Protein AF-A0A947M487-F1 (afdb_monomer_lite)

Foldseek 3Di:
DKDKDFAQAQAKDWAQDDDDPPDPWAKWWPQKQVCRPDDTDGDDNGGTDTRGHRIMIMIDTDD

Sequence (63 aa):
RLVAVFNAHSAPVDVTLPLIAGTEGGWHKILDTAHPNASEVLVNRHAAYKIPARSTVVFRQHL

Structure (mmCIF, N/CA/C/O backbone):
data_AF-A0A947M487-F1
#
_entry.id   AF-A0A947M487-F1
#
loop_
_atom_site.group_PDB
_atom_site.id
_atom_site.type_symbol
_atom_site.label_atom_id
_atom_site.label_alt_id
_atom_site.label_comp_id
_atom_site.label_asym_id
_atom_site.label_entity_id
_atom_site.label_seq_id
_atom_site.pdbx_PDB_ins_code
_atom_site.Cartn_x
_atom_site.Cartn_y
_atom_site.Cartn_z
_atom_site.occupancy
_atom_site.B_iso_or_equiv
_atom_site.auth_seq_id
_atom_site.auth_comp_id
_atom_site.auth_asym_id
_atom_site.auth_atom_id
_atom_site.pdbx_PDB_model_num
ATOM 1 N N . ARG A 1 1 ? -11.394 -2.364 9.742 1.00 84.94 1 ARG A N 1
ATOM 2 C CA . ARG A 1 1 ? -11.693 -2.268 8.287 1.00 84.94 1 ARG A CA 1
ATOM 3 C C . ARG A 1 1 ? -10.410 -2.461 7.484 1.00 84.94 1 ARG A C 1
ATOM 5 O O . ARG A 1 1 ? -9.339 -2.384 8.081 1.00 84.94 1 ARG A O 1
ATOM 12 N N . LEU A 1 2 ? -10.516 -2.725 6.180 1.00 90.19 2 LEU A N 1
ATOM 13 C CA . LEU A 1 2 ? -9.374 -2.908 5.281 1.00 90.19 2 LEU A CA 1
ATOM 14 C C . LEU A 1 2 ? -9.429 -1.896 4.135 1.00 90.19 2 LEU A C 1
ATOM 16 O O . LEU A 1 2 ? -10.515 -1.578 3.654 1.00 90.19 2 LEU A O 1
ATOM 20 N N . VAL A 1 3 ? -8.263 -1.426 3.703 1.00 90.94 3 VAL A N 1
ATOM 21 C CA . VAL A 1 3 ? -8.076 -0.650 2.471 1.00 90.94 3 VAL A CA 1
ATOM 22 C C . VAL A 1 3 ? -6.953 -1.308 1.687 1.00 90.94 3 VAL A C 1
ATOM 24 O O . VAL A 1 3 ? -5.877 -1.532 2.232 1.00 90.94 3 VAL A O 1
ATOM 27 N N . ALA A 1 4 ? -7.201 -1.616 0.420 1.00 93.75 4 ALA A N 1
ATOM 28 C CA . ALA A 1 4 ? -6.190 -2.123 -0.497 1.00 93.75 4 ALA A CA 1
ATOM 29 C C . ALA A 1 4 ? -5.963 -1.097 -1.605 1.00 93.75 4 ALA A C 1
ATOM 31 O O . ALA A 1 4 ? -6.922 -0.570 -2.169 1.00 93.75 4 ALA A O 1
ATOM 32 N N . VAL A 1 5 ? -4.698 -0.822 -1.909 1.00 95.12 5 VAL A N 1
ATOM 33 C CA . VAL A 1 5 ? -4.300 0.081 -2.988 1.00 95.12 5 VAL A CA 1
ATOM 34 C C . VAL A 1 5 ? -3.462 -0.696 -3.991 1.00 95.12 5 VAL A C 1
ATOM 36 O O . VAL A 1 5 ? -2.472 -1.321 -3.615 1.00 95.12 5 VAL A O 1
ATOM 39 N N . PHE A 1 6 ? -3.859 -0.630 -5.260 1.00 97.19 6 PHE A N 1
ATOM 40 C CA . PHE A 1 6 ? -3.182 -1.271 -6.384 1.00 97.19 6 PHE A CA 1
ATOM 41 C C . PHE A 1 6 ? -2.547 -0.189 -7.250 1.00 97.19 6 PHE A C 1
ATOM 43 O O . PHE A 1 6 ? -3.234 0.469 -8.032 1.00 97.19 6 PHE A O 1
ATOM 50 N N . ASN A 1 7 ? -1.241 0.022 -7.106 1.00 97.81 7 ASN A N 1
ATOM 51 C CA . ASN A 1 7 ? -0.529 0.954 -7.964 1.00 97.81 7 ASN A CA 1
ATOM 52 C C . ASN A 1 7 ? -0.061 0.241 -9.235 1.00 97.81 7 ASN A C 1
ATOM 54 O O . ASN A 1 7 ? 0.993 -0.390 -9.258 1.00 97.81 7 ASN A O 1
ATOM 58 N N . ALA A 1 8 ? -0.841 0.370 -10.308 1.00 97.38 8 ALA A N 1
ATOM 59 C CA . ALA A 1 8 ? -0.488 -0.156 -11.625 1.00 97.38 8 ALA A CA 1
ATOM 60 C C . ALA A 1 8 ? 0.500 0.740 -12.401 1.00 97.38 8 ALA A C 1
ATOM 62 O O . ALA A 1 8 ? 0.987 0.341 -13.461 1.00 97.38 8 ALA A O 1
ATOM 63 N N . HIS A 1 9 ? 0.813 1.942 -11.904 1.00 97.69 9 HIS A N 1
ATOM 64 C CA . HIS A 1 9 ? 1.744 2.846 -12.570 1.00 97.69 9 HIS A CA 1
ATOM 65 C C . HIS A 1 9 ? 3.186 2.330 -12.487 1.00 97.69 9 HIS A C 1
ATOM 67 O O . HIS A 1 9 ? 3.577 1.589 -11.582 1.00 97.69 9 HIS A O 1
ATOM 73 N N . SER A 1 10 ? 4.014 2.776 -13.432 1.00 97.56 10 SER A N 1
ATOM 74 C CA . SER A 1 10 ? 5.462 2.542 -13.419 1.00 97.56 10 SER A CA 1
ATOM 75 C C . SER A 1 10 ? 6.219 3.419 -12.416 1.00 97.56 10 SER A C 1
ATOM 77 O O . SER A 1 10 ? 7.420 3.230 -12.255 1.00 97.56 10 SER A O 1
ATOM 79 N N . ALA A 1 11 ? 5.543 4.360 -11.753 1.00 97.75 11 ALA A N 1
ATOM 80 C CA . ALA A 1 11 ? 6.116 5.259 -10.757 1.00 97.75 11 ALA A CA 1
ATOM 81 C C . ALA A 1 11 ? 5.386 5.128 -9.405 1.00 97.75 11 ALA A C 1
ATOM 83 O O . ALA A 1 11 ? 4.217 4.728 -9.382 1.00 97.75 11 ALA A O 1
ATOM 84 N N . PRO A 1 12 ? 6.046 5.450 -8.275 1.00 97.25 12 PRO A N 1
ATOM 85 C CA . PRO A 1 12 ? 5.380 5.532 -6.979 1.00 97.25 12 PRO A CA 1
ATOM 86 C C . PRO A 1 12 ? 4.305 6.624 -6.957 1.00 97.25 12 PRO A C 1
ATOM 88 O O . PRO A 1 12 ? 4.473 7.663 -7.594 1.00 97.25 12 PRO A O 1
ATOM 91 N N . VAL A 1 13 ? 3.237 6.408 -6.188 1.00 95.94 13 VAL A N 1
ATOM 92 C CA . VAL A 1 13 ? 2.110 7.346 -6.060 1.00 95.94 13 VAL A CA 1
ATOM 93 C C . VAL A 1 13 ? 1.836 7.637 -4.591 1.00 95.94 13 VAL A C 1
ATOM 95 O O . VAL A 1 13 ? 1.788 6.721 -3.771 1.00 95.94 13 VAL A O 1
ATOM 98 N N . ASP A 1 14 ? 1.646 8.910 -4.257 1.00 93.62 14 ASP A N 1
ATOM 99 C CA . ASP A 1 14 ? 1.234 9.333 -2.922 1.00 93.62 14 ASP A CA 1
ATOM 100 C C . ASP A 1 14 ? -0.286 9.192 -2.772 1.00 93.62 14 ASP A C 1
ATOM 102 O O . ASP A 1 14 ? -1.056 9.705 -3.584 1.00 93.62 14 ASP A O 1
ATOM 106 N N . VAL A 1 15 ? -0.722 8.475 -1.736 1.00 90.69 15 VAL A N 1
ATOM 107 C CA . VAL A 1 15 ? -2.140 8.224 -1.456 1.00 90.69 15 VAL A CA 1
ATOM 108 C C . VAL A 1 15 ? -2.478 8.675 -0.045 1.00 90.69 15 VAL A C 1
ATOM 110 O O . VAL A 1 15 ? -1.823 8.292 0.925 1.00 90.69 15 VAL A O 1
ATOM 113 N N . THR A 1 16 ? -3.539 9.465 0.083 1.00 88.81 16 THR A N 1
ATOM 114 C CA . THR A 1 16 ? -4.132 9.804 1.378 1.00 88.81 16 THR A CA 1
ATOM 115 C C . THR A 1 16 ? -5.143 8.731 1.757 1.00 88.81 16 THR A C 1
ATOM 117 O O . THR A 1 16 ? -6.112 8.494 1.035 1.00 88.81 16 THR A O 1
ATOM 120 N N . LEU A 1 17 ? -4.919 8.065 2.890 1.00 86.44 17 LEU A N 1
ATOM 121 C CA . LEU A 1 17 ? -5.850 7.055 3.386 1.00 86.44 17 LEU A CA 1
ATOM 122 C C . LEU A 1 17 ? -7.129 7.719 3.918 1.00 86.44 17 LEU A C 1
ATOM 124 O O . LEU A 1 17 ? -7.061 8.804 4.501 1.00 86.44 17 LEU A O 1
ATOM 128 N N . PRO A 1 18 ? -8.304 7.090 3.735 1.00 83.69 18 PRO A N 1
ATOM 129 C CA . PRO A 1 18 ? -9.563 7.693 4.135 1.00 83.69 18 PRO A CA 1
ATOM 130 C C . PRO A 1 18 ? -9.635 7.864 5.654 1.00 83.69 18 PRO A C 1
ATOM 132 O O . PRO A 1 18 ? -9.272 6.969 6.427 1.00 83.69 18 PRO A O 1
ATOM 135 N N . LEU A 1 19 ? -10.165 9.013 6.074 1.00 78.81 19 LEU A N 1
ATOM 136 C CA . LEU A 1 19 ? -10.547 9.253 7.457 1.00 78.81 19 LEU A CA 1
ATOM 137 C C . LEU A 1 19 ?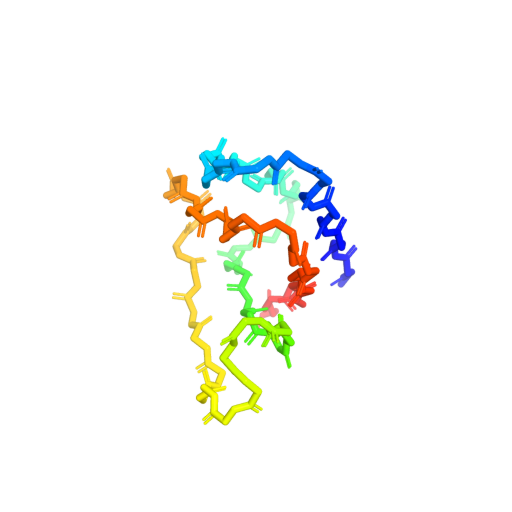 -11.823 8.468 7.753 1.00 78.81 19 LEU A C 1
ATOM 139 O O . LEU A 1 19 ? -12.837 8.625 7.074 1.00 78.81 19 LEU A O 1
ATOM 143 N N . ILE A 1 20 ? -11.786 7.630 8.783 1.00 73.56 20 ILE A N 1
ATOM 144 C CA . ILE A 1 20 ? -12.972 6.922 9.253 1.00 73.56 20 ILE A CA 1
ATOM 145 C C . ILE A 1 20 ? -13.540 7.676 10.453 1.00 73.56 20 ILE A C 1
ATOM 147 O O . ILE A 1 20 ? -12.888 7.806 11.489 1.00 73.56 20 ILE A O 1
ATOM 151 N N . ALA A 1 21 ? -14.764 8.186 10.298 1.00 68.00 21 ALA A N 1
ATOM 152 C CA . ALA A 1 21 ? -15.502 8.819 11.383 1.00 68.00 21 ALA A CA 1
ATOM 153 C C . ALA A 1 21 ? -15.725 7.824 12.536 1.00 68.00 21 ALA A C 1
ATOM 155 O O . ALA A 1 21 ? -16.074 6.665 12.301 1.00 68.00 21 ALA A O 1
ATOM 156 N N . GLY A 1 22 ? -15.527 8.287 13.772 1.00 68.06 22 GLY A N 1
ATOM 157 C CA . GLY A 1 22 ? -15.745 7.488 14.981 1.00 68.06 22 GLY A CA 1
ATOM 158 C C . GLY A 1 22 ? -14.593 6.565 15.386 1.00 68.06 22 GLY A C 1
ATOM 159 O O . GLY A 1 22 ? -14.760 5.797 16.324 1.00 68.06 22 GLY A O 1
ATOM 160 N N . THR A 1 23 ? -13.433 6.630 14.724 1.00 62.22 23 THR A N 1
ATOM 161 C CA . THR A 1 23 ? -12.225 5.920 15.177 1.00 62.22 23 THR A CA 1
ATOM 162 C C . THR A 1 23 ? -11.062 6.874 15.387 1.00 62.22 23 THR A C 1
ATOM 164 O O . THR A 1 23 ? -10.725 7.659 14.499 1.00 62.22 23 THR A O 1
ATOM 167 N N . GLU A 1 24 ? -10.451 6.792 16.567 1.00 63.19 24 GLU A N 1
ATOM 168 C CA . GLU A 1 24 ? -9.245 7.543 16.931 1.00 63.19 24 GLU A CA 1
ATOM 169 C C . GLU A 1 24 ? -7.973 6.925 16.325 1.00 63.19 24 GLU A C 1
ATOM 171 O O . GLU A 1 24 ? -6.971 7.621 16.156 1.00 63.19 24 GLU A O 1
ATOM 176 N N . GLY A 1 25 ? -8.039 5.648 15.929 1.00 65.69 25 GLY A N 1
ATOM 177 C CA . GLY A 1 25 ? -6.919 4.875 15.398 1.00 65.69 25 GLY A CA 1
ATOM 178 C C . GLY A 1 25 ? -6.481 5.237 13.973 1.00 65.69 25 GLY A C 1
ATOM 179 O O . GLY A 1 25 ? -7.269 5.660 13.122 1.00 65.69 25 GLY A O 1
ATOM 180 N N . GLY A 1 26 ? -5.180 5.061 13.721 1.00 80.56 26 GLY A N 1
ATOM 181 C CA . GLY 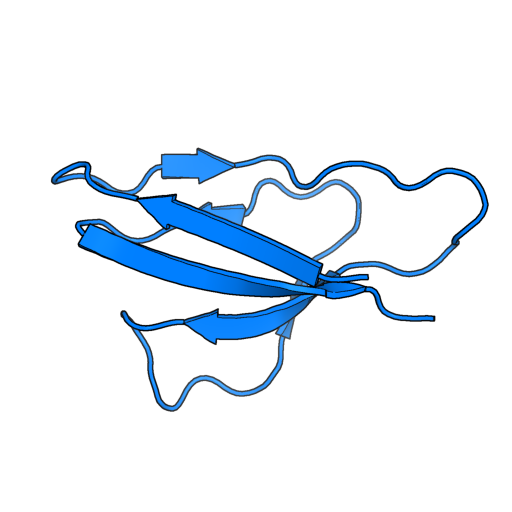A 1 26 ? -4.559 5.160 12.399 1.00 80.56 26 GLY A CA 1
ATOM 182 C C . GLY A 1 26 ? -4.711 3.882 11.566 1.00 80.56 26 GLY A C 1
ATOM 183 O O . GLY A 1 26 ? -5.550 3.019 11.831 1.00 80.56 26 GLY A O 1
ATOM 184 N N . TRP A 1 27 ? -3.869 3.744 10.546 1.00 86.88 27 TRP A N 1
ATOM 185 C CA . TRP A 1 27 ? -3.855 2.576 9.668 1.00 86.88 27 TRP A CA 1
ATOM 186 C C . TRP A 1 27 ? -2.563 1.792 9.862 1.00 86.88 27 TRP A C 1
ATOM 188 O O . TRP A 1 27 ? -1.488 2.365 9.788 1.00 86.88 27 TRP A O 1
ATOM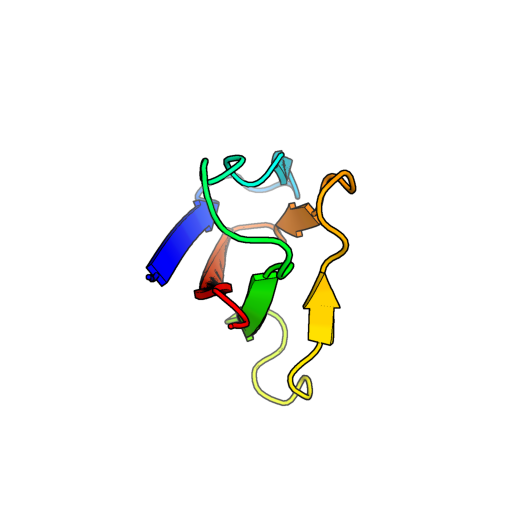 198 N N . HIS A 1 28 ? -2.632 0.482 10.053 1.00 87.94 28 HIS A N 1
ATOM 199 C CA . HIS A 1 28 ? -1.460 -0.382 9.974 1.00 87.94 28 HIS A CA 1
ATOM 200 C C . HIS A 1 28 ? -1.280 -0.911 8.566 1.00 87.94 28 HIS A C 1
ATOM 202 O O . HIS A 1 28 ? -2.209 -1.480 7.996 1.00 87.94 28 HIS A O 1
ATOM 208 N N . LYS A 1 29 ? -0.074 -0.794 8.021 1.00 89.62 29 LYS A N 1
ATOM 209 C CA . LYS A 1 29 ? 0.305 -1.526 6.815 1.00 89.62 29 LYS A CA 1
ATOM 210 C C . LYS A 1 29 ? 0.560 -2.987 7.173 1.00 89.62 29 LYS A C 1
ATOM 212 O O . LYS A 1 29 ? 1.495 -3.264 7.914 1.00 89.62 29 LYS A O 1
ATOM 217 N N . ILE A 1 30 ? -0.239 -3.896 6.624 1.00 90.31 30 ILE A N 1
ATOM 218 C CA . ILE A 1 30 ? -0.145 -5.343 6.892 1.00 90.31 30 ILE A CA 1
ATOM 219 C C . ILE A 1 30 ? 0.393 -6.144 5.701 1.00 90.31 30 ILE A C 1
ATOM 221 O O . ILE A 1 30 ? 0.803 -7.286 5.869 1.00 90.31 30 ILE A O 1
ATOM 225 N N . LEU A 1 31 ? 0.389 -5.559 4.501 1.00 91.25 31 LEU A N 1
ATOM 226 C CA . LEU A 1 31 ? 0.970 -6.152 3.298 1.00 91.25 31 LEU A CA 1
ATOM 227 C C . LEU A 1 31 ? 1.562 -5.053 2.421 1.00 91.25 31 LEU A C 1
ATOM 229 O O . LEU A 1 31 ? 0.930 -4.018 2.223 1.00 91.25 31 LEU A O 1
ATOM 233 N N . ASP A 1 32 ? 2.738 -5.310 1.860 1.00 93.44 32 ASP A N 1
ATOM 234 C CA . ASP A 1 32 ? 3.390 -4.479 0.850 1.00 93.44 32 ASP A CA 1
ATOM 235 C C . ASP A 1 32 ? 4.151 -5.399 -0.105 1.00 93.44 32 ASP A C 1
ATOM 237 O O . ASP A 1 32 ? 5.189 -5.952 0.255 1.00 93.44 32 ASP A O 1
ATOM 241 N N . THR A 1 33 ? 3.637 -5.606 -1.318 1.00 94.94 33 THR A N 1
ATOM 242 C CA . THR A 1 33 ? 4.257 -6.559 -2.254 1.00 94.94 33 THR A CA 1
ATOM 243 C C . THR A 1 33 ? 5.612 -6.091 -2.780 1.00 94.94 33 THR A C 1
ATOM 245 O O . THR A 1 33 ? 6.358 -6.906 -3.312 1.00 94.94 33 THR A O 1
ATOM 248 N N . ALA A 1 34 ? 5.953 -4.805 -2.636 1.00 93.31 34 ALA A N 1
ATOM 249 C CA . ALA A 1 34 ? 7.292 -4.313 -2.952 1.00 93.31 34 ALA A CA 1
ATOM 250 C C . ALA A 1 34 ? 8.303 -4.620 -1.833 1.00 93.31 34 ALA A C 1
ATOM 252 O O . ALA A 1 34 ? 9.501 -4.687 -2.094 1.00 93.31 34 ALA A O 1
ATOM 253 N N . HIS A 1 35 ? 7.827 -4.834 -0.600 1.00 90.25 35 HIS A N 1
ATOM 254 C CA . HIS A 1 35 ? 8.647 -5.134 0.575 1.00 90.25 35 HIS A CA 1
ATOM 255 C C . HIS A 1 35 ? 8.002 -6.254 1.413 1.00 90.25 35 HIS A C 1
ATOM 257 O O . HIS A 1 35 ? 7.483 -5.990 2.500 1.00 90.25 35 HIS A O 1
ATOM 263 N N . PRO A 1 36 ? 8.042 -7.515 0.949 1.00 77.12 36 PRO A N 1
ATOM 264 C CA . PRO A 1 36 ? 7.294 -8.618 1.561 1.00 77.12 36 PRO A CA 1
ATOM 265 C C . PRO A 1 36 ? 7.692 -8.933 3.013 1.00 77.12 36 PRO A C 1
ATOM 267 O O . PRO A 1 36 ? 6.909 -9.535 3.737 1.00 77.12 36 PRO A O 1
ATOM 270 N N . ASN A 1 37 ? 8.876 -8.493 3.452 1.00 75.31 37 ASN A N 1
ATOM 271 C CA . ASN A 1 37 ? 9.386 -8.701 4.812 1.00 75.31 37 ASN A CA 1
ATOM 272 C C . ASN A 1 37 ? 9.249 -7.463 5.715 1.00 75.31 37 ASN A C 1
ATOM 274 O O . ASN A 1 37 ? 9.807 -7.444 6.811 1.00 75.31 37 ASN A O 1
ATOM 278 N N . ALA A 1 38 ? 8.595 -6.393 5.257 1.00 68.25 38 ALA A N 1
ATOM 279 C CA . ALA A 1 38 ? 8.453 -5.194 6.071 1.00 68.25 38 ALA A CA 1
ATOM 280 C C . ALA A 1 38 ? 7.505 -5.464 7.247 1.00 68.25 38 ALA A C 1
ATOM 282 O O . ALA A 1 38 ? 6.359 -5.866 7.044 1.00 68.25 38 ALA A O 1
ATOM 283 N N . SER A 1 39 ? 7.984 -5.212 8.467 1.00 69.94 39 SER A N 1
ATOM 284 C CA . SER A 1 39 ? 7.175 -5.272 9.686 1.00 69.94 39 SER A CA 1
ATOM 285 C C . SER A 1 39 ? 5.934 -4.383 9.586 1.00 69.94 39 SER A C 1
ATOM 287 O O . SER A 1 39 ? 5.911 -3.405 8.837 1.00 69.94 39 SER A O 1
ATOM 289 N N . GLU A 1 40 ? 4.907 -4.703 10.371 1.00 72.94 40 GLU A N 1
ATOM 290 C CA . GLU A 1 40 ? 3.687 -3.901 10.452 1.00 72.94 40 GLU A CA 1
ATOM 291 C C . GLU A 1 40 ? 4.025 -2.469 10.912 1.00 72.94 40 GLU A C 1
ATOM 293 O O . GLU A 1 40 ? 4.579 -2.266 11.992 1.00 72.94 40 GLU A O 1
ATOM 298 N N . VAL A 1 41 ? 3.712 -1.466 10.083 1.00 76.69 41 VAL A N 1
ATOM 299 C CA . VAL A 1 41 ? 4.006 -0.048 10.369 1.00 76.69 41 VAL A CA 1
ATOM 300 C C . VAL A 1 41 ? 2.706 0.710 10.594 1.00 76.69 41 VAL A C 1
ATOM 302 O O . VAL A 1 41 ? 1.805 0.648 9.753 1.00 76.69 41 VAL A O 1
ATOM 305 N N . LEU A 1 42 ? 2.624 1.453 11.704 1.00 75.44 42 LEU A N 1
ATOM 306 C CA . LEU A 1 42 ? 1.550 2.416 11.938 1.00 75.44 42 LEU A CA 1
ATOM 307 C C . LEU A 1 42 ? 1.740 3.624 11.011 1.00 75.44 42 LEU A C 1
ATOM 309 O O . LEU A 1 42 ? 2.708 4.375 11.116 1.00 75.44 42 LEU A O 1
ATOM 313 N N . VAL A 1 43 ? 0.793 3.810 10.104 1.00 77.44 43 VAL A N 1
ATOM 314 C CA . VAL A 1 43 ? 0.687 4.959 9.214 1.00 77.44 43 VAL A CA 1
ATOM 315 C C . VAL A 1 43 ? -0.214 5.988 9.880 1.00 77.44 43 VAL A C 1
ATOM 317 O O . VAL A 1 43 ? -1.397 5.748 10.144 1.00 77.44 43 VAL A O 1
ATOM 320 N N . ASN A 1 44 ? 0.382 7.141 10.181 1.00 66.94 44 ASN A N 1
ATOM 321 C CA . ASN A 1 44 ? -0.292 8.238 10.858 1.00 66.94 44 ASN A CA 1
ATOM 322 C C . ASN A 1 44 ? -1.510 8.732 10.063 1.00 66.94 44 ASN A C 1
ATOM 324 O O . ASN A 1 44 ? -1.465 8.868 8.843 1.00 66.94 44 ASN A O 1
ATOM 328 N N . ARG A 1 45 ? -2.579 9.071 10.792 1.00 64.75 45 ARG A N 1
ATOM 329 C CA . ARG A 1 45 ? -3.929 9.416 10.302 1.00 64.75 45 ARG A CA 1
ATOM 330 C C . ARG A 1 45 ? -3.999 10.530 9.243 1.00 64.75 45 ARG A C 1
ATOM 332 O O . ARG A 1 45 ? -4.982 10.604 8.517 1.00 64.75 45 ARG A O 1
ATOM 339 N N . HIS A 1 46 ? -2.976 11.378 9.155 1.00 65.56 46 HIS A N 1
ATOM 340 C CA . HIS A 1 46 ? -2.922 12.531 8.246 1.00 65.56 46 HIS A CA 1
ATOM 341 C C . HIS A 1 46 ? -1.757 12.471 7.250 1.00 65.56 46 HI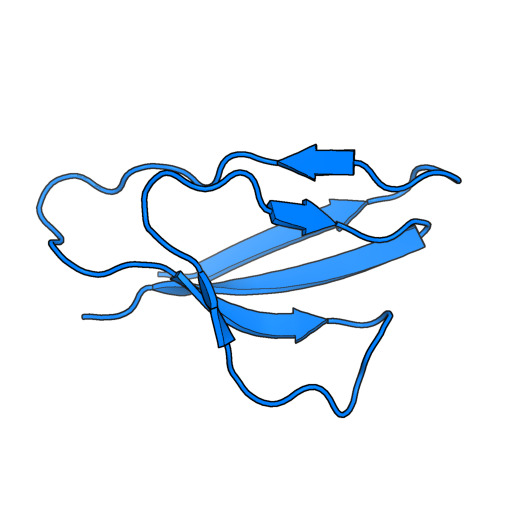S A C 1
ATOM 343 O O . HIS A 1 46 ? -1.570 13.400 6.468 1.00 65.56 46 HIS A O 1
ATOM 349 N N . ALA A 1 47 ? -0.951 11.409 7.285 1.00 66.25 47 ALA A N 1
ATOM 350 C CA . ALA A 1 47 ? 0.190 11.278 6.395 1.00 66.25 47 ALA A CA 1
ATOM 351 C C . ALA A 1 47 ? -0.250 10.652 5.067 1.00 66.25 47 ALA A C 1
ATOM 353 O O . ALA A 1 47 ? -0.923 9.620 5.044 1.00 66.25 47 ALA A O 1
ATOM 354 N N . ALA A 1 48 ? 0.159 11.265 3.957 1.00 79.31 48 ALA A N 1
ATOM 355 C CA . ALA A 1 48 ? 0.152 10.581 2.674 1.00 79.31 48 ALA A CA 1
ATOM 356 C C . ALA A 1 48 ? 1.129 9.398 2.742 1.00 79.31 48 ALA A C 1
ATOM 358 O O . ALA A 1 48 ? 2.245 9.534 3.251 1.00 79.31 48 ALA A O 1
ATOM 359 N N . TYR A 1 49 ? 0.705 8.237 2.249 1.00 87.62 49 TYR A N 1
ATOM 360 C CA . TYR A 1 49 ? 1.562 7.066 2.131 1.00 87.62 49 TYR A CA 1
ATOM 361 C C . TYR A 1 49 ? 1.995 6.897 0.676 1.00 87.62 49 TYR A C 1
ATOM 363 O O . TYR A 1 49 ? 1.158 6.857 -0.228 1.00 87.62 49 TYR A O 1
ATOM 371 N N . LYS A 1 50 ? 3.304 6.754 0.453 1.00 93.06 50 LYS A N 1
ATOM 372 C CA . LYS A 1 50 ? 3.866 6.502 -0.875 1.00 93.06 50 LYS A CA 1
ATOM 373 C C . LYS A 1 50 ? 3.754 5.023 -1.226 1.00 93.06 50 LYS A C 1
ATOM 375 O O . LYS A 1 50 ? 4.464 4.184 -0.675 1.00 93.06 50 LYS A O 1
ATOM 380 N N . ILE A 1 51 ? 2.874 4.711 -2.166 1.00 94.69 51 ILE A N 1
ATOM 381 C CA . ILE A 1 51 ? 2.671 3.368 -2.703 1.00 94.69 51 ILE A CA 1
ATOM 382 C C . ILE A 1 51 ? 3.723 3.121 -3.794 1.00 94.69 51 ILE A C 1
ATOM 384 O O . ILE A 1 51 ? 3.770 3.887 -4.762 1.00 94.69 51 ILE A O 1
ATOM 388 N N . PRO A 1 52 ? 4.578 2.089 -3.674 1.00 96.25 52 PRO A N 1
ATOM 389 C CA . PRO A 1 52 ? 5.598 1.786 -4.679 1.00 96.25 52 PRO A CA 1
ATOM 390 C C . PRO A 1 52 ? 5.014 1.522 -6.074 1.00 96.25 52 PRO A C 1
ATOM 392 O O . PRO A 1 52 ? 3.833 1.221 -6.222 1.00 96.25 52 PRO A O 1
ATOM 395 N N . ALA A 1 53 ? 5.841 1.661 -7.111 1.00 97.44 53 ALA A N 1
ATOM 396 C CA . ALA A 1 53 ? 5.443 1.337 -8.481 1.00 97.44 53 ALA A CA 1
ATOM 397 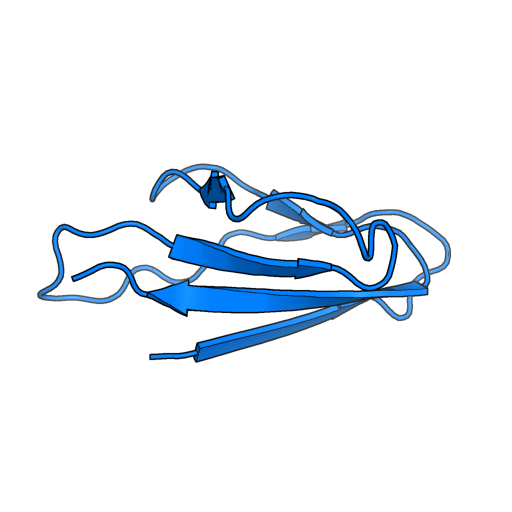C C . ALA A 1 53 ? 5.096 -0.153 -8.614 1.00 97.44 53 ALA A C 1
ATOM 399 O O . ALA A 1 53 ? 5.789 -0.994 -8.041 1.00 97.44 53 ALA A O 1
ATOM 400 N N . ARG A 1 54 ? 4.079 -0.479 -9.423 1.00 97.81 54 ARG A N 1
ATOM 401 C CA . ARG A 1 54 ? 3.671 -1.863 -9.739 1.00 97.81 54 ARG A CA 1
ATOM 402 C C . ARG A 1 54 ? 3.494 -2.748 -8.499 1.00 97.81 54 ARG A C 1
ATOM 404 O O . ARG A 1 54 ? 3.922 -3.903 -8.494 1.00 97.81 54 ARG A O 1
ATOM 411 N N . SER A 1 55 ? 2.894 -2.210 -7.441 1.00 96.94 55 SER A N 1
ATOM 412 C CA . SER A 1 55 ? 2.731 -2.919 -6.173 1.00 96.94 55 SER A CA 1
ATOM 413 C C . SER A 1 55 ? 1.316 -2.826 -5.615 1.00 96.94 55 SER A C 1
ATOM 415 O O . SER A 1 55 ? 0.512 -1.972 -6.001 1.00 96.94 55 SER A O 1
ATOM 417 N N . THR A 1 56 ? 1.036 -3.725 -4.675 1.00 96.19 56 THR A N 1
ATOM 418 C CA . THR A 1 56 ? -0.183 -3.732 -3.876 1.00 96.19 56 THR A CA 1
ATOM 419 C C . THR A 1 56 ? 0.183 -3.532 -2.416 1.00 96.19 56 THR A C 1
ATOM 421 O O . THR A 1 56 ? 1.055 -4.222 -1.882 1.00 96.19 56 THR A O 1
ATOM 424 N N . VAL A 1 57 ? -0.514 -2.610 -1.757 1.00 94.50 57 VAL A N 1
ATOM 425 C CA . VAL A 1 57 ? -0.361 -2.356 -0.322 1.00 94.50 57 VAL A CA 1
ATOM 426 C C . VAL A 1 57 ? -1.720 -2.479 0.350 1.00 94.50 57 VAL A C 1
ATOM 428 O O . VAL A 1 57 ? -2.711 -1.929 -0.135 1.00 94.50 57 VAL A O 1
ATOM 431 N N . VAL A 1 58 ? -1.773 -3.214 1.460 1.00 93.19 58 VAL A N 1
ATOM 432 C CA . VAL A 1 58 ? -3.000 -3.415 2.239 1.00 93.19 58 VAL A CA 1
ATOM 433 C C . VAL A 1 58 ? -2.821 -2.839 3.631 1.00 93.19 58 VAL A C 1
ATOM 435 O O . VAL A 1 58 ? -1.840 -3.117 4.327 1.00 93.19 58 VAL A O 1
ATOM 438 N N . PHE A 1 59 ? -3.818 -2.066 4.040 1.00 91.00 59 PHE A N 1
ATOM 439 C CA . PHE A 1 59 ? -3.902 -1.438 5.339 1.00 91.00 59 PHE A CA 1
ATOM 440 C C . PHE A 1 59 ? -5.061 -2.017 6.144 1.00 91.00 59 PHE A C 1
ATOM 442 O O . PHE A 1 59 ? -6.164 -2.211 5.628 1.00 91.00 59 PHE A O 1
ATOM 449 N N . ARG A 1 60 ? -4.821 -2.237 7.433 1.00 89.38 60 ARG A N 1
ATOM 450 C CA . ARG A 1 60 ? -5.817 -2.595 8.437 1.00 89.38 60 ARG A CA 1
ATOM 451 C C . ARG A 1 60 ? -5.989 -1.436 9.400 1.00 89.38 60 ARG A C 1
ATOM 453 O O . ARG A 1 60 ? -5.021 -0.896 9.914 1.00 89.38 60 ARG A O 1
ATOM 460 N N . GLN A 1 61 ? -7.230 -1.066 9.661 1.00 86.19 61 GLN A N 1
ATOM 461 C CA . GLN A 1 61 ? -7.545 -0.049 10.658 1.00 86.19 61 GLN A CA 1
ATOM 462 C C . GLN A 1 61 ? -7.102 -0.502 12.059 1.00 86.19 61 GLN A C 1
ATOM 464 O O . GLN A 1 61 ? -7.458 -1.611 12.466 1.00 86.19 61 GLN A O 1
ATOM 469 N N . HIS A 1 62 ? -6.362 0.350 12.772 1.00 75.75 62 HIS A N 1
ATOM 470 C CA . HIS A 1 62 ? -6.106 0.188 14.20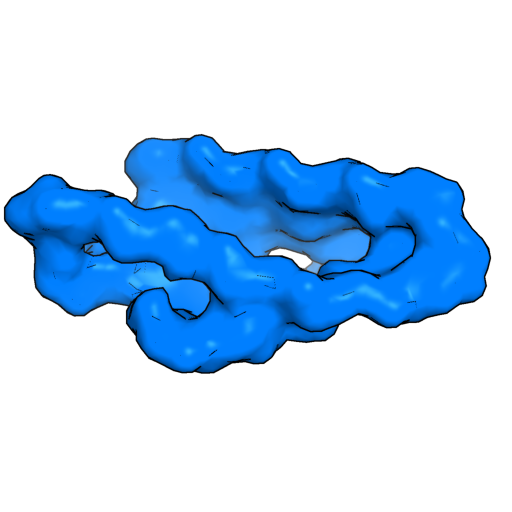4 1.00 75.75 62 HIS A CA 1
ATOM 471 C C . HIS A 1 62 ? -7.354 0.602 14.992 1.00 75.75 62 HIS A C 1
ATOM 473 O O . HIS A 1 62 ? -7.990 1.594 14.625 1.00 75.75 62 HIS A O 1
ATOM 479 N N . LEU A 1 63 ? -7.710 -0.157 16.029 1.00 68.31 63 LEU A N 1
ATOM 480 C CA . LEU A 1 63 ? -8.782 0.192 16.964 1.00 68.31 63 LEU A CA 1
ATOM 481 C C . LEU A 1 63 ? -8.177 0.782 18.230 1.00 68.31 63 LEU A C 1
ATOM 483 O O . LEU A 1 63 ? -7.219 0.157 18.731 1.00 68.31 63 LEU A O 1
#

pLDDT: mean 84.91, std 11.31, range [62.22, 97.81]

Radius of gyration: 11.38 Å; chains: 1; bounding box: 25×21×30 Å

Secondary structure (DSSP, 8-state):
-EEEEEE-SSS-EEEEPPPPTT----EEEEEETTSTTPPPEEE-TTPEEEEPTTEEEEEEE--